Protein AF-A0A2H3D8P5-F1 (afdb_monomer_lite)

Structure (mmCIF, N/CA/C/O backbone):
data_AF-A0A2H3D8P5-F1
#
_entry.id   AF-A0A2H3D8P5-F1
#
loop_
_atom_site.group_PDB
_atom_site.id
_atom_site.type_symbol
_atom_site.label_atom_id
_atom_site.label_alt_id
_atom_site.label_comp_id
_atom_site.label_asym_id
_atom_site.label_entity_id
_atom_site.label_seq_id
_atom_site.pdbx_PDB_ins_code
_atom_site.Cartn_x
_atom_site.Cartn_y
_atom_site.Cartn_z
_atom_site.occupancy
_atom_site.B_iso_or_equiv
_atom_site.auth_seq_id
_atom_site.auth_comp_id
_atom_site.auth_asym_id
_atom_site.auth_atom_id
_atom_site.pdbx_PDB_model_num
ATOM 1 N N . MET A 1 1 ? -0.373 -0.399 -12.890 1.00 48.41 1 MET A N 1
ATOM 2 C CA . MET A 1 1 ? -1.320 0.554 -12.278 1.00 48.41 1 MET A CA 1
ATOM 3 C C . MET A 1 1 ? -0.777 1.954 -12.467 1.00 48.41 1 MET A C 1
ATOM 5 O O . MET A 1 1 ? 0.348 2.208 -12.049 1.00 48.41 1 MET A O 1
ATOM 9 N N . LYS A 1 2 ? -1.511 2.825 -13.168 1.00 44.84 2 LYS A N 1
ATOM 10 C CA . LYS A 1 2 ? -1.165 4.251 -13.242 1.00 44.84 2 LYS A CA 1
ATOM 11 C C . LYS A 1 2 ? -1.476 4.879 -11.879 1.00 44.84 2 LYS A C 1
ATOM 13 O O . LYS A 1 2 ? -2.437 4.466 -11.240 1.00 44.84 2 LYS A O 1
ATOM 18 N N . ALA A 1 3 ? -0.677 5.849 -11.435 1.00 47.97 3 ALA A N 1
ATOM 19 C CA . ALA A 1 3 ? -0.845 6.512 -10.133 1.00 47.97 3 ALA A CA 1
ATOM 20 C C . ALA A 1 3 ? -2.276 7.046 -9.903 1.00 47.97 3 ALA A C 1
ATOM 22 O O . ALA A 1 3 ? -2.767 7.066 -8.779 1.00 47.97 3 ALA A O 1
ATOM 23 N N . THR A 1 4 ? -2.969 7.393 -10.989 1.00 56.59 4 THR A N 1
ATOM 24 C CA . THR A 1 4 ? -4.361 7.838 -11.002 1.00 56.59 4 THR A CA 1
ATOM 25 C C . THR A 1 4 ? -5.338 6.777 -10.488 1.00 56.59 4 THR A C 1
ATOM 27 O O . THR A 1 4 ? -6.177 7.108 -9.659 1.00 56.59 4 THR A O 1
ATOM 30 N N . ASP A 1 5 ? -5.195 5.506 -10.885 1.00 58.12 5 ASP A N 1
ATOM 31 C CA . ASP A 1 5 ? -6.064 4.419 -10.394 1.00 58.12 5 ASP A CA 1
ATOM 32 C C . ASP A 1 5 ? -5.890 4.212 -8.886 1.00 58.12 5 ASP A C 1
ATOM 34 O O . ASP A 1 5 ? -6.866 4.070 -8.154 1.00 58.12 5 ASP A O 1
ATOM 38 N N . ALA A 1 6 ? -4.645 4.253 -8.398 1.00 58.94 6 ALA A N 1
ATOM 39 C CA . ALA A 1 6 ? -4.356 4.093 -6.974 1.00 58.94 6 ALA A CA 1
ATOM 40 C C . ALA A 1 6 ? -5.011 5.203 -6.126 1.00 58.94 6 ALA A C 1
ATOM 42 O O . ALA A 1 6 ? -5.586 4.914 -5.078 1.00 58.94 6 ALA A O 1
ATOM 43 N N . MET A 1 7 ? -5.004 6.453 -6.605 1.00 59.56 7 MET A N 1
ATOM 44 C CA . MET A 1 7 ? -5.678 7.579 -5.941 1.00 59.56 7 MET A CA 1
ATOM 45 C C . MET A 1 7 ? -7.206 7.430 -5.896 1.00 59.56 7 MET A C 1
ATOM 47 O O . MET A 1 7 ? -7.815 7.748 -4.873 1.00 59.56 7 MET A O 1
ATOM 51 N N . PHE A 1 8 ? -7.840 6.934 -6.965 1.00 60.75 8 PHE A N 1
ATOM 52 C CA . PHE A 1 8 ? -9.291 6.710 -6.975 1.00 60.75 8 PHE A CA 1
ATOM 53 C C . PHE A 1 8 ? -9.712 5.605 -5.997 1.00 60.75 8 PHE A C 1
ATOM 55 O O . PHE A 1 8 ? -10.698 5.773 -5.277 1.00 60.75 8 PHE A O 1
ATOM 62 N N . HIS A 1 9 ? -8.945 4.515 -5.913 1.00 64.44 9 HIS A N 1
ATOM 63 C CA . HIS A 1 9 ? -9.226 3.430 -4.970 1.00 64.44 9 HIS A CA 1
ATOM 64 C C . HIS A 1 9 ? -9.052 3.860 -3.508 1.00 64.44 9 HIS A C 1
ATOM 66 O O . HIS A 1 9 ? -9.889 3.510 -2.680 1.00 64.44 9 HIS A O 1
ATOM 72 N N . LEU A 1 10 ? -8.041 4.674 -3.189 1.00 66.25 10 LEU A N 1
ATOM 73 C CA . LEU A 1 10 ? -7.848 5.196 -1.829 1.00 66.25 10 LEU A CA 1
ATOM 74 C C . LEU A 1 10 ? -8.982 6.137 -1.393 1.00 66.25 10 LEU A C 1
ATOM 76 O O . LEU A 1 10 ? -9.438 6.059 -0.257 1.00 66.25 10 LEU A O 1
ATOM 80 N N . ASN A 1 11 ? -9.491 6.978 -2.298 1.00 71.12 11 ASN A N 1
ATOM 81 C CA . ASN A 1 11 ? -10.616 7.873 -2.004 1.00 71.12 11 ASN A CA 1
ATOM 82 C C . ASN A 1 11 ? -11.932 7.095 -1.791 1.00 71.12 11 ASN A C 1
ATOM 84 O O . ASN A 1 11 ? -12.714 7.409 -0.895 1.00 71.12 11 ASN A O 1
ATOM 88 N N . ALA A 1 12 ? -12.159 6.036 -2.574 1.00 73.44 12 ALA A N 1
ATOM 89 C CA . ALA A 1 12 ? -13.298 5.143 -2.370 1.00 73.44 12 ALA A CA 1
ATOM 90 C C . ALA A 1 12 ? -13.216 4.405 -1.022 1.00 73.44 12 ALA A C 1
ATOM 92 O O . ALA A 1 12 ? -14.215 4.331 -0.308 1.00 73.44 12 ALA A O 1
ATOM 93 N N . VAL A 1 13 ? -12.027 3.920 -0.642 1.00 73.00 13 VAL A N 1
ATOM 94 C CA . VAL A 1 13 ? -11.794 3.287 0.667 1.00 73.00 13 VAL A CA 1
ATOM 95 C C . VAL A 1 13 ? -12.039 4.280 1.802 1.00 73.00 13 VAL A C 1
ATOM 97 O O . VAL A 1 13 ? -12.785 3.950 2.714 1.00 73.00 13 VAL A O 1
ATOM 100 N N . ALA A 1 14 ? -11.512 5.506 1.711 1.00 74.56 14 ALA A N 1
ATOM 101 C CA . ALA A 1 14 ? -11.700 6.538 2.734 1.00 74.56 14 ALA A CA 1
ATOM 102 C C . ALA A 1 14 ? -13.182 6.865 2.989 1.00 74.56 14 ALA A C 1
ATOM 104 O O . ALA A 1 14 ? -13.591 7.030 4.131 1.00 74.56 14 ALA A O 1
ATOM 105 N N . ARG A 1 15 ? -14.008 6.897 1.935 1.00 78.00 15 ARG A N 1
ATOM 106 C CA . ARG A 1 15 ? -15.463 7.114 2.048 1.00 78.00 15 ARG A CA 1
ATOM 107 C C . ARG A 1 15 ? -16.243 5.905 2.567 1.00 78.00 15 ARG A C 1
ATOM 109 O O . ARG A 1 15 ? -17.418 6.046 2.880 1.00 78.00 15 ARG A O 1
ATOM 116 N N . SER A 1 16 ? -15.613 4.734 2.608 1.00 78.69 16 SER A N 1
ATOM 117 C CA . SER A 1 16 ? -16.226 3.481 3.058 1.00 78.69 16 SER A CA 1
ATOM 118 C C . SER A 1 16 ? -15.896 3.153 4.517 1.00 78.69 16 SER A C 1
ATOM 120 O O . SER A 1 16 ? -16.340 2.120 5.014 1.00 78.69 16 SER A O 1
ATOM 122 N N . ILE A 1 17 ? -15.096 3.988 5.193 1.00 86.56 17 ILE A N 1
ATOM 123 C CA . ILE A 1 17 ? -14.746 3.794 6.601 1.00 86.56 17 ILE A CA 1
ATOM 124 C C . ILE A 1 17 ? -15.996 4.084 7.444 1.00 86.56 17 ILE A C 1
ATOM 126 O O . ILE A 1 17 ? -16.545 5.181 7.340 1.00 86.56 17 ILE A O 1
ATOM 130 N N . PRO A 1 18 ? -16.474 3.125 8.254 1.00 88.19 18 PRO A N 1
ATOM 131 C CA . PRO A 1 18 ? -17.619 3.358 9.120 1.00 88.19 18 PRO A CA 1
ATOM 132 C C . PRO A 1 18 ? -17.275 4.386 10.205 1.00 88.19 18 PRO A C 1
ATOM 134 O O . PRO A 1 18 ? -16.208 4.318 10.817 1.00 88.19 18 PRO A O 1
ATOM 137 N N . GLU A 1 19 ? -18.190 5.321 10.458 1.00 89.44 19 GLU A N 1
ATOM 138 C CA . GLU A 1 19 ? -18.088 6.269 11.575 1.00 89.44 19 GLU A CA 1
ATOM 139 C C . GLU A 1 19 ? -18.218 5.537 12.923 1.00 89.44 19 GLU A C 1
ATOM 141 O O . GLU A 1 19 ? -18.995 4.579 13.027 1.00 89.44 19 GLU A O 1
ATOM 146 N N . PRO A 1 20 ? -17.496 5.976 13.969 1.00 89.12 20 PRO A N 1
ATOM 147 C CA . PRO A 1 20 ? -17.549 5.335 15.273 1.00 89.12 20 PRO A CA 1
ATOM 148 C C . PRO A 1 20 ? -18.915 5.564 15.923 1.00 89.12 20 PRO A C 1
ATOM 150 O O . PRO A 1 20 ? -19.379 6.700 16.063 1.00 89.12 20 PRO A O 1
ATOM 153 N N . VAL A 1 21 ? -19.556 4.485 16.376 1.00 87.06 21 VAL A N 1
ATOM 154 C CA . VAL A 1 21 ? -20.814 4.586 17.126 1.00 87.06 21 VAL A CA 1
ATOM 155 C C . VAL A 1 21 ? -20.473 4.621 18.605 1.00 87.06 21 VAL A C 1
ATOM 157 O O . VAL A 1 21 ? -20.227 3.588 19.228 1.00 87.06 21 VAL A O 1
ATOM 160 N N . LEU A 1 22 ? -20.432 5.835 19.151 1.00 84.81 22 LEU A N 1
ATOM 161 C CA . LEU A 1 22 ? -20.081 6.084 20.543 1.00 84.81 22 LEU A CA 1
ATOM 162 C C . LEU A 1 22 ? -21.310 6.009 21.464 1.00 84.81 22 LEU A C 1
ATOM 164 O O . LEU A 1 22 ? -22.416 6.379 21.052 1.00 84.81 22 LEU A O 1
ATOM 168 N N . PRO A 1 23 ? -21.128 5.602 22.734 1.00 80.81 23 PRO A N 1
ATOM 169 C CA . PRO A 1 23 ? -22.198 5.648 23.715 1.00 80.81 23 PRO A CA 1
ATOM 170 C C . PRO A 1 23 ? -22.741 7.077 23.894 1.00 80.81 23 PRO A C 1
ATOM 172 O O . PRO A 1 23 ? -21.981 8.047 23.805 1.00 80.81 23 PRO A O 1
ATOM 175 N N . PRO A 1 24 ? -24.039 7.242 24.210 1.00 81.75 24 PRO A N 1
ATOM 176 C CA . PRO A 1 24 ? -24.637 8.557 24.411 1.00 81.75 24 PRO A CA 1
ATOM 177 C C . PRO A 1 24 ? -23.926 9.368 25.503 1.00 81.75 24 PRO A C 1
ATOM 179 O O . PRO A 1 24 ? -23.594 8.839 26.563 1.00 81.75 24 PRO A O 1
ATOM 182 N N . ASN A 1 25 ? -23.815 10.688 25.328 1.00 78.00 25 ASN A N 1
ATOM 183 C CA . ASN A 1 25 ? -23.184 11.581 26.317 1.00 78.00 25 ASN A CA 1
ATOM 184 C C . ASN A 1 25 ? -23.811 11.502 27.724 1.00 78.00 25 ASN A C 1
ATOM 186 O O . ASN A 1 25 ? -23.123 11.687 28.729 1.00 78.00 25 ASN A O 1
ATOM 190 N N . ALA A 1 26 ? -25.106 11.185 27.816 1.00 72.06 26 ALA A N 1
ATOM 191 C CA . ALA A 1 26 ? -25.784 10.955 29.092 1.00 72.06 26 ALA A CA 1
ATOM 192 C C . ALA A 1 26 ? -25.186 9.765 29.870 1.00 72.06 26 ALA A C 1
ATOM 194 O O . ALA A 1 26 ? -25.101 9.799 31.098 1.00 72.06 26 ALA A O 1
ATOM 195 N N . LEU A 1 27 ? -24.723 8.735 29.158 1.00 76.62 27 LEU A N 1
ATOM 196 C CA . LEU A 1 27 ? -24.066 7.566 29.730 1.00 76.62 27 LEU A CA 1
ATOM 197 C C . LEU A 1 27 ? -22.694 7.945 30.314 1.00 76.62 27 LEU A C 1
ATOM 199 O O . LEU A 1 27 ? -22.373 7.528 31.423 1.00 76.62 27 LEU A O 1
ATOM 203 N N . ASN A 1 28 ? -21.952 8.840 29.650 1.00 79.94 28 ASN A N 1
ATOM 204 C CA . ASN A 1 28 ? -20.668 9.362 30.143 1.00 79.94 28 ASN A CA 1
ATOM 205 C C . ASN A 1 28 ? -20.818 10.155 31.453 1.00 79.94 28 ASN A C 1
ATOM 207 O O . ASN A 1 28 ? -20.026 9.988 32.381 1.00 79.94 28 ASN A O 1
ATOM 211 N N . SER A 1 29 ? -21.870 10.972 31.570 1.00 79.12 29 SER A N 1
ATOM 212 C CA . SER A 1 29 ? -22.187 11.681 32.820 1.00 79.12 29 SER A CA 1
ATOM 213 C C . SER A 1 29 ? -22.504 10.707 33.966 1.00 79.12 29 SER A C 1
ATOM 215 O O . SER A 1 29 ? -22.001 10.863 35.081 1.00 79.12 29 SER A O 1
ATOM 217 N N . GLN A 1 30 ? -23.266 9.646 33.681 1.00 82.62 30 GLN A N 1
ATOM 218 C CA . GLN A 1 30 ? -23.605 8.613 34.664 1.00 82.62 30 GLN A CA 1
ATOM 219 C C . GLN A 1 30 ? -22.392 7.779 35.097 1.00 82.62 30 GLN A C 1
ATOM 221 O O . GLN A 1 30 ? -22.281 7.465 36.285 1.00 82.62 30 GLN A O 1
ATOM 226 N N . ILE A 1 31 ? -21.482 7.456 34.169 1.00 86.06 31 ILE A N 1
ATOM 227 C CA . ILE A 1 31 ? -20.199 6.799 34.462 1.00 86.06 31 ILE A CA 1
ATOM 228 C C . ILE A 1 31 ? -19.352 7.691 35.367 1.00 86.06 31 ILE A C 1
ATOM 230 O O . ILE A 1 31 ? -18.828 7.218 36.372 1.00 86.06 31 ILE A O 1
ATOM 234 N N . SER A 1 32 ? -19.276 8.996 35.087 1.00 87.44 32 SER A N 1
ATOM 235 C CA . SER A 1 32 ? -18.530 9.920 35.946 1.00 87.44 32 SER A CA 1
ATOM 236 C C . SER A 1 32 ? -19.060 9.943 37.383 1.00 87.44 32 SER A C 1
ATOM 238 O O . SER A 1 32 ? -18.261 10.062 38.309 1.00 87.44 32 SER A O 1
ATOM 240 N N . GLY A 1 33 ? -20.378 9.838 37.584 1.00 88.12 33 GLY A N 1
ATOM 241 C CA . GLY A 1 33 ? -20.978 9.762 38.920 1.00 88.12 33 GLY A CA 1
ATOM 242 C C . GLY A 1 33 ? -20.619 8.477 39.673 1.00 88.12 33 GLY A C 1
ATOM 243 O O . GLY A 1 33 ? -20.388 8.531 40.879 1.00 88.12 33 GLY A O 1
ATOM 244 N N . ILE A 1 34 ? -20.517 7.346 38.962 1.00 90.12 34 ILE A N 1
ATOM 245 C CA . ILE A 1 34 ? -20.037 6.071 39.525 1.00 90.12 34 ILE A CA 1
ATOM 246 C C . ILE A 1 34 ? -18.557 6.191 39.905 1.00 90.12 34 ILE A C 1
ATOM 248 O O . ILE A 1 34 ? -18.189 5.903 41.039 1.00 90.12 34 ILE A O 1
ATOM 252 N N . LEU A 1 35 ? -17.710 6.659 38.980 1.00 90.06 35 LEU A N 1
ATOM 253 C CA . LEU A 1 35 ? -16.258 6.760 39.185 1.00 90.06 35 LEU A CA 1
ATOM 254 C C . LEU A 1 35 ? -15.884 7.708 40.331 1.00 90.06 35 LEU A C 1
ATOM 256 O O . LEU A 1 35 ? -14.894 7.488 41.020 1.00 90.06 35 LEU A O 1
ATOM 260 N N . ARG A 1 36 ? -16.684 8.758 40.551 1.00 93.56 36 ARG A N 1
ATOM 261 C CA . ARG A 1 36 ? -16.515 9.706 41.665 1.00 93.56 36 ARG A CA 1
ATOM 262 C C . ARG A 1 36 ? -17.200 9.261 42.959 1.00 93.56 36 ARG A C 1
ATOM 264 O O . ARG A 1 36 ? -17.248 10.046 43.901 1.00 93.56 36 ARG A O 1
ATOM 271 N N . ALA A 1 37 ? -17.777 8.057 42.991 1.00 89.62 37 ALA A N 1
ATOM 272 C CA . ALA A 1 37 ? -18.567 7.534 44.106 1.00 89.62 37 ALA A CA 1
ATOM 273 C C . ALA A 1 37 ? -19.694 8.483 44.571 1.00 89.62 37 ALA A C 1
ATOM 275 O O . ALA A 1 37 ? -20.112 8.461 45.725 1.00 89.62 37 ALA A O 1
ATOM 276 N N . THR A 1 38 ? -20.205 9.329 43.669 1.00 90.75 38 THR A N 1
ATOM 277 C CA . THR A 1 38 ? -21.301 10.271 43.959 1.00 90.75 38 THR A CA 1
ATOM 278 C C . THR A 1 38 ? -22.662 9.567 43.942 1.00 90.75 38 THR A C 1
ATOM 280 O O . THR A 1 38 ? -23.653 10.112 44.420 1.00 90.75 38 THR A O 1
ATOM 283 N N . ARG A 1 39 ? -22.717 8.340 43.408 1.00 88.38 39 ARG A N 1
ATOM 284 C CA . ARG A 1 39 ? -23.863 7.429 43.489 1.00 88.38 39 ARG A CA 1
ATOM 285 C C . ARG A 1 39 ? -23.393 5.972 43.626 1.00 88.38 39 ARG A C 1
ATOM 287 O O . ARG A 1 39 ? -22.292 5.666 43.164 1.00 88.38 39 ARG A O 1
ATOM 294 N N . PRO A 1 40 ? -24.211 5.073 44.200 1.00 87.50 40 PRO A N 1
ATOM 295 C CA . PRO A 1 40 ? -23.902 3.646 44.252 1.00 87.50 40 PRO A CA 1
ATOM 296 C C . PRO A 1 40 ? -23.897 3.003 42.856 1.00 87.50 40 PRO A C 1
ATOM 298 O O . PRO A 1 40 ? -24.617 3.440 41.954 1.00 87.50 40 PRO A O 1
ATOM 301 N N . PHE A 1 41 ? -23.080 1.958 42.702 1.00 89.31 41 PHE A N 1
ATOM 302 C CA . PHE A 1 41 ? -23.010 1.128 41.500 1.00 89.31 41 PHE A CA 1
ATOM 303 C C . PHE A 1 41 ? -24.106 0.061 41.532 1.00 89.31 41 PHE A C 1
ATOM 305 O O . PHE A 1 41 ? -24.194 -0.692 42.503 1.00 89.31 41 PHE A O 1
ATOM 312 N N . LEU A 1 42 ? -24.940 0.014 40.494 1.00 89.81 42 LEU A N 1
ATOM 313 C CA . LEU A 1 42 ? -26.077 -0.904 40.400 1.00 89.81 42 LEU A CA 1
ATOM 314 C C . LEU A 1 42 ? -25.802 -2.016 39.379 1.00 89.81 42 LEU A C 1
ATOM 316 O O . LEU A 1 42 ? -25.046 -1.819 38.429 1.00 89.81 42 LEU A O 1
ATOM 320 N N . ASP A 1 43 ? -26.477 -3.158 39.506 1.00 87.62 43 ASP A N 1
ATOM 321 C CA . ASP A 1 43 ? -26.330 -4.263 38.544 1.00 87.62 43 ASP A CA 1
ATOM 322 C C . ASP A 1 43 ? -26.761 -3.858 37.124 1.00 87.62 43 ASP A C 1
ATOM 324 O O . ASP A 1 43 ? -26.104 -4.201 36.146 1.00 87.62 43 ASP A O 1
ATOM 328 N N . THR A 1 44 ? -27.768 -2.990 36.994 1.00 87.50 44 THR A N 1
ATOM 329 C CA . THR A 1 44 ? -28.153 -2.412 35.695 1.00 87.50 44 THR A CA 1
ATOM 330 C C . THR A 1 44 ? -27.043 -1.553 35.075 1.00 87.50 44 THR A C 1
ATOM 332 O O . THR A 1 44 ? -26.940 -1.472 33.850 1.00 87.50 44 THR A O 1
ATOM 335 N N . ASP A 1 45 ? -26.195 -0.909 35.891 1.00 88.94 45 ASP A N 1
ATOM 336 C CA . ASP A 1 45 ? -25.032 -0.175 35.381 1.00 88.94 45 ASP A CA 1
ATOM 337 C C . ASP A 1 45 ? -23.983 -1.143 34.839 1.00 88.94 45 ASP A C 1
ATOM 339 O O . ASP A 1 45 ? -23.424 -0.893 33.772 1.00 88.94 45 ASP A O 1
ATOM 343 N N . ARG A 1 46 ? -23.748 -2.256 35.548 1.00 88.50 46 ARG A N 1
ATOM 344 C CA . ARG A 1 46 ? -22.831 -3.318 35.122 1.00 88.50 46 ARG A CA 1
ATOM 345 C C . ARG A 1 46 ? -23.229 -3.863 33.757 1.00 88.50 46 ARG A C 1
ATOM 347 O O . ARG A 1 46 ? -22.410 -3.811 32.844 1.00 88.50 46 ARG A O 1
ATOM 354 N N . ASP A 1 47 ? -24.465 -4.329 33.614 1.00 89.88 47 ASP A N 1
ATOM 355 C CA . ASP A 1 47 ? -24.933 -4.960 32.376 1.00 89.88 47 ASP A CA 1
ATOM 356 C C . ASP A 1 47 ? -24.848 -3.987 31.196 1.00 89.88 47 ASP A C 1
ATOM 358 O O . ASP A 1 47 ? -24.330 -4.319 30.129 1.00 89.88 47 ASP A O 1
ATOM 362 N N . ARG A 1 48 ? -25.266 -2.734 31.409 1.00 88.69 48 ARG A N 1
ATOM 363 C CA . ARG A 1 48 ? -25.218 -1.704 30.368 1.00 88.69 48 ARG A CA 1
ATOM 364 C C . ARG A 1 48 ? -23.785 -1.312 29.999 1.00 88.69 48 ARG A C 1
ATOM 366 O O . ARG A 1 48 ? -23.522 -1.033 28.832 1.00 88.69 48 ARG A O 1
ATOM 373 N N . ILE A 1 49 ? -22.858 -1.250 30.958 1.00 89.38 49 ILE A N 1
ATOM 374 C CA . ILE A 1 49 ? -21.439 -0.967 30.680 1.00 89.38 49 ILE A CA 1
ATOM 375 C C . ILE A 1 49 ? -20.818 -2.119 29.889 1.00 89.38 49 ILE A C 1
ATOM 377 O O . ILE A 1 49 ? -20.172 -1.852 28.880 1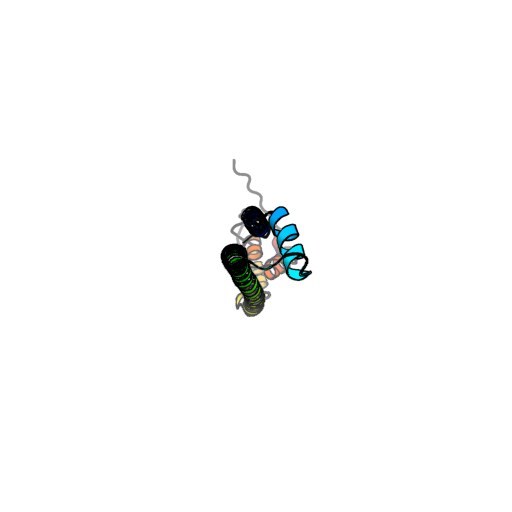.00 89.38 49 ILE A O 1
ATOM 381 N N . LEU A 1 50 ? -21.057 -3.370 30.294 1.00 91.12 50 LEU A N 1
ATOM 382 C CA . LEU A 1 50 ? -20.558 -4.548 29.578 1.00 91.12 50 LEU A CA 1
ATOM 383 C C . LEU A 1 50 ? -21.057 -4.581 28.132 1.00 91.12 50 LEU A C 1
ATOM 385 O O . LEU A 1 50 ? -20.254 -4.756 27.223 1.00 91.12 50 LEU A O 1
ATOM 389 N N . GLN A 1 51 ? -22.341 -4.295 27.907 1.00 90.12 51 GLN A N 1
ATOM 390 C CA . GLN A 1 51 ? -22.899 -4.216 26.558 1.00 90.12 51 GLN A CA 1
ATOM 391 C C . GLN A 1 51 ? -22.227 -3.127 25.702 1.00 90.12 51 GLN A C 1
ATOM 393 O O . GLN A 1 51 ? -21.967 -3.333 24.521 1.00 90.12 51 GLN A O 1
ATOM 398 N N . ASN A 1 52 ? -21.929 -1.955 26.277 1.00 90.75 52 ASN A N 1
ATOM 399 C CA . ASN A 1 52 ? -21.223 -0.900 25.540 1.00 90.75 52 ASN A CA 1
ATOM 400 C C . ASN A 1 52 ? -19.764 -1.278 25.249 1.00 90.75 52 ASN A C 1
ATOM 402 O O . ASN A 1 52 ? -19.265 -0.943 24.179 1.00 90.75 52 ASN A O 1
ATOM 406 N N . ILE A 1 53 ? -19.088 -1.963 26.178 1.00 92.19 53 ILE A N 1
ATOM 407 C CA . ILE A 1 53 ? -17.728 -2.473 25.960 1.00 92.19 53 ILE A CA 1
ATOM 408 C C . ILE A 1 53 ? -17.730 -3.467 24.798 1.00 92.19 53 ILE A C 1
ATOM 410 O O . ILE A 1 53 ? -16.945 -3.290 23.876 1.00 92.19 53 ILE A O 1
ATOM 414 N N . GLU A 1 54 ? -18.656 -4.426 24.785 1.00 93.56 54 GLU A N 1
ATOM 415 C CA . GLU A 1 54 ? -18.769 -5.424 23.714 1.00 93.56 54 GLU A CA 1
ATOM 416 C C . GLU A 1 54 ? -18.961 -4.768 22.334 1.00 93.56 54 GLU A C 1
ATOM 418 O O . GLU A 1 54 ? -18.279 -5.113 21.368 1.00 93.56 54 GLU A O 1
ATOM 423 N N . VAL A 1 55 ? -19.828 -3.753 22.242 1.00 92.00 55 VAL A N 1
ATOM 424 C CA . VAL A 1 55 ? -20.036 -2.993 20.996 1.00 92.00 55 VAL A CA 1
ATOM 425 C C . VAL A 1 55 ? -18.763 -2.258 20.557 1.00 92.00 55 VAL A C 1
ATOM 427 O O . VAL A 1 55 ? -18.444 -2.235 19.366 1.00 92.00 55 VAL A O 1
ATOM 430 N N . LEU A 1 56 ? -18.026 -1.654 21.492 1.00 93.50 56 LEU A N 1
ATOM 431 C CA . LEU A 1 56 ? -16.781 -0.940 21.190 1.00 93.50 56 LEU A CA 1
ATOM 432 C C . LEU A 1 56 ? -15.651 -1.897 20.786 1.00 93.50 56 LEU A C 1
ATOM 434 O O . LEU A 1 56 ? -14.914 -1.599 19.848 1.00 93.50 56 LEU A O 1
ATOM 438 N N . GLU A 1 57 ? -15.536 -3.056 21.434 1.00 95.62 57 GLU A N 1
ATOM 439 C CA . GLU A 1 57 ? -14.584 -4.110 21.063 1.00 95.62 57 GLU A CA 1
ATOM 440 C C . GLU A 1 57 ? -14.865 -4.642 19.655 1.00 95.62 57 GLU A C 1
ATOM 442 O O . GLU A 1 57 ? -13.944 -4.802 18.849 1.00 95.62 57 GLU A O 1
ATOM 447 N N . GLN A 1 58 ? -16.141 -4.839 19.315 1.00 94.00 58 GLN A N 1
ATOM 448 C CA . GLN A 1 58 ? -16.532 -5.242 17.968 1.00 94.00 58 GLN A CA 1
ATOM 449 C C . GLN A 1 58 ? -16.148 -4.183 16.923 1.00 94.00 58 GLN A C 1
ATOM 451 O O . GLN A 1 58 ? -15.650 -4.533 15.852 1.00 94.00 58 GLN A O 1
ATOM 456 N N . GLN A 1 59 ? -16.332 -2.893 17.226 1.00 94.69 59 GLN A N 1
ATOM 457 C CA . GLN A 1 59 ? -15.897 -1.808 16.338 1.00 94.69 59 GLN A CA 1
ATOM 458 C C . GLN A 1 59 ? -14.376 -1.773 16.170 1.00 94.69 59 GLN A C 1
ATOM 460 O O . GLN A 1 59 ? -13.899 -1.657 15.041 1.00 94.69 59 GLN A O 1
ATOM 465 N N . LEU A 1 60 ? -13.615 -1.912 17.260 1.00 95.00 60 LEU A N 1
ATOM 466 C CA . LEU A 1 60 ? -12.152 -1.970 17.207 1.00 95.00 60 LEU A CA 1
ATOM 467 C C . LEU A 1 60 ? -11.675 -3.103 16.299 1.00 95.00 60 LEU A C 1
ATOM 469 O O . LEU A 1 60 ? -10.859 -2.862 15.415 1.00 95.00 60 LEU A O 1
ATOM 473 N N . SER A 1 61 ? -12.270 -4.292 16.418 1.00 95.56 61 SER A N 1
ATOM 474 C CA . SER A 1 61 ? -11.944 -5.423 15.543 1.00 95.56 61 SER A CA 1
ATOM 475 C C . SER A 1 61 ? -12.166 -5.110 14.056 1.00 95.56 61 SER A C 1
ATOM 477 O O . SER A 1 61 ? -11.353 -5.500 13.212 1.00 95.56 61 SER A O 1
ATOM 479 N N . VAL A 1 62 ? -13.228 -4.370 13.717 1.00 93.06 62 VAL A N 1
ATOM 480 C CA . VAL A 1 62 ? -13.483 -3.928 12.335 1.00 93.06 62 VAL A CA 1
ATOM 481 C C . VAL A 1 62 ? -12.402 -2.955 11.860 1.00 93.06 62 VAL A C 1
ATOM 483 O O . VAL A 1 62 ? -11.888 -3.116 10.751 1.00 93.06 62 VAL A O 1
ATOM 486 N N . TYR A 1 63 ? -12.035 -1.966 12.677 1.00 93.69 63 TYR A N 1
ATOM 487 C CA . TYR A 1 63 ? -10.986 -1.008 12.320 1.00 93.69 63 TYR A CA 1
ATOM 488 C C . TYR A 1 63 ? -9.614 -1.674 12.184 1.00 93.69 63 TYR A C 1
ATOM 490 O O . TYR A 1 63 ? -8.918 -1.418 11.200 1.00 93.69 63 TYR A O 1
ATOM 498 N N . ASP A 1 64 ? -9.261 -2.582 13.090 1.00 95.69 64 ASP A N 1
ATOM 499 C CA . ASP A 1 64 ? -8.012 -3.344 13.031 1.00 95.69 64 ASP A CA 1
ATOM 500 C C . ASP A 1 64 ? -7.936 -4.190 11.752 1.00 95.69 64 ASP A C 1
ATOM 502 O O . ASP A 1 64 ? -6.908 -4.220 11.073 1.00 95.69 64 ASP A O 1
ATOM 506 N N . ALA A 1 65 ? -9.038 -4.834 11.355 1.00 92.19 65 ALA A N 1
ATOM 507 C CA . ALA A 1 65 ? -9.099 -5.582 10.101 1.00 92.19 65 ALA A CA 1
ATOM 508 C C . ALA A 1 65 ? -8.907 -4.680 8.866 1.00 92.19 65 ALA A C 1
ATOM 510 O O . ALA A 1 65 ? -8.248 -5.080 7.901 1.00 92.19 65 ALA A O 1
ATOM 511 N N . LEU A 1 66 ? -9.456 -3.459 8.886 1.00 91.19 66 LEU A N 1
ATOM 512 C CA . LEU A 1 66 ? -9.263 -2.482 7.810 1.00 91.19 66 LEU A CA 1
ATOM 513 C C . LEU A 1 66 ? -7.810 -2.005 7.727 1.00 91.19 66 LEU A C 1
ATOM 515 O O . LEU A 1 66 ? -7.263 -1.953 6.624 1.00 91.19 66 LEU A O 1
ATOM 519 N N . LEU A 1 67 ? -7.186 -1.697 8.867 1.00 91.31 67 LEU A N 1
ATOM 520 C CA . LEU A 1 67 ? -5.778 -1.300 8.937 1.00 91.31 67 LEU A CA 1
ATOM 521 C C . LEU A 1 67 ? -4.867 -2.407 8.400 1.00 91.31 67 LEU A C 1
ATOM 523 O O . LEU A 1 67 ? -4.111 -2.165 7.461 1.00 91.31 67 LEU A O 1
ATOM 527 N N . ASN A 1 68 ? -5.036 -3.640 8.885 1.00 91.94 68 ASN A N 1
ATOM 528 C CA . ASN A 1 68 ? -4.260 -4.793 8.422 1.00 91.94 68 ASN A CA 1
ATOM 529 C C . ASN A 1 68 ? -4.376 -4.992 6.905 1.00 91.94 68 ASN A C 1
ATOM 531 O O . ASN A 1 68 ? -3.381 -5.217 6.216 1.00 91.94 68 ASN A O 1
ATOM 535 N N . ARG A 1 69 ? -5.58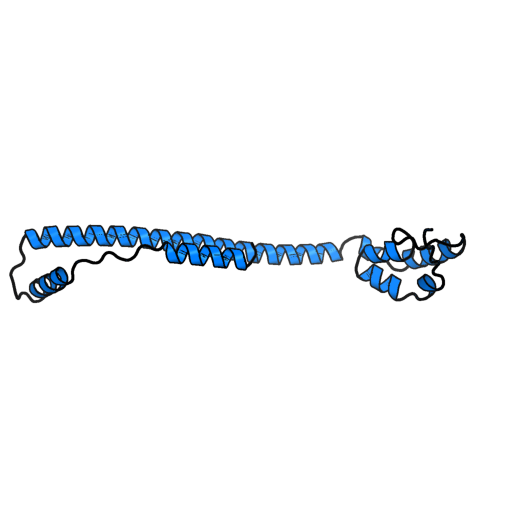4 -4.847 6.347 1.00 89.00 69 ARG A N 1
ATOM 536 C CA . ARG A 1 69 ? -5.797 -4.955 4.898 1.00 89.00 69 ARG A CA 1
ATOM 537 C C . ARG A 1 69 ? -5.066 -3.861 4.117 1.00 89.00 69 ARG A C 1
ATOM 539 O O . ARG A 1 69 ? -4.563 -4.126 3.023 1.00 89.00 69 ARG A O 1
ATOM 546 N N . ILE A 1 70 ? -5.049 -2.630 4.627 1.00 88.00 70 ILE A N 1
ATOM 547 C CA . ILE A 1 70 ? -4.327 -1.517 3.995 1.00 88.00 70 ILE A CA 1
ATOM 548 C C . ILE A 1 70 ? -2.820 -1.783 4.033 1.00 88.00 70 ILE A C 1
ATOM 550 O O . ILE A 1 70 ? -2.160 -1.627 3.002 1.00 88.00 70 ILE A O 1
ATOM 554 N N . ASP A 1 71 ? -2.302 -2.245 5.169 1.00 89.94 71 ASP A N 1
ATOM 555 C CA . ASP A 1 71 ? -0.885 -2.564 5.348 1.00 89.94 71 ASP A CA 1
ATOM 556 C C . ASP A 1 71 ? -0.431 -3.708 4.430 1.00 89.94 71 ASP A C 1
ATOM 558 O O . ASP A 1 71 ? 0.599 -3.610 3.763 1.00 89.94 71 ASP A O 1
ATOM 562 N N . GLU A 1 72 ? -1.232 -4.765 4.278 1.00 87.38 72 GLU A N 1
ATOM 563 C CA . GLU A 1 72 ? -0.929 -5.848 3.333 1.00 87.38 72 GLU A CA 1
ATOM 564 C C . GLU A 1 72 ? -0.824 -5.355 1.881 1.00 87.38 72 GLU A C 1
ATOM 566 O O . GLU A 1 72 ? 0.054 -5.781 1.116 1.00 87.38 72 GLU A O 1
ATOM 571 N N . VAL A 1 73 ? -1.728 -4.459 1.473 1.00 88.50 73 VAL A N 1
ATOM 572 C CA . VAL A 1 73 ? -1.730 -3.897 0.117 1.00 88.50 73 VAL A CA 1
ATOM 573 C C . VAL A 1 73 ? -0.548 -2.950 -0.081 1.00 88.50 73 VAL A C 1
ATOM 575 O O . VAL A 1 73 ? 0.094 -3.008 -1.135 1.00 88.50 73 VAL A O 1
ATOM 578 N N . SER A 1 74 ? -0.239 -2.101 0.901 1.00 87.06 74 SER A N 1
ATOM 579 C CA . SER A 1 74 ? 0.863 -1.137 0.813 1.00 87.06 74 SER A CA 1
ATOM 580 C C . SER A 1 74 ? 2.216 -1.849 0.698 1.00 87.06 74 SER A C 1
ATOM 582 O O . SER A 1 74 ? 2.961 -1.587 -0.252 1.00 87.06 74 SER A O 1
ATOM 584 N N . VAL A 1 75 ? 2.466 -2.849 1.549 1.00 92.19 75 VAL A N 1
ATOM 585 C CA . VAL A 1 75 ? 3.679 -3.682 1.518 1.00 92.19 75 VAL A CA 1
ATOM 586 C C . VAL A 1 75 ? 3.811 -4.411 0.179 1.00 92.19 75 VAL A C 1
ATOM 588 O O . VAL A 1 75 ? 4.879 -4.416 -0.441 1.00 92.19 75 VAL A O 1
ATOM 591 N N . ARG A 1 76 ? 2.719 -4.991 -0.339 1.00 91.69 76 ARG A N 1
ATOM 592 C CA . ARG A 1 76 ? 2.730 -5.654 -1.654 1.00 91.69 76 ARG A CA 1
ATOM 593 C C . ARG A 1 76 ? 3.109 -4.689 -2.779 1.00 91.69 76 ARG A C 1
ATOM 595 O O . ARG A 1 76 ? 3.861 -5.069 -3.681 1.00 91.69 76 ARG A O 1
ATOM 602 N N . LEU A 1 77 ? 2.573 -3.468 -2.762 1.00 89.62 77 LEU A N 1
ATOM 603 C CA . LEU A 1 77 ? 2.870 -2.456 -3.777 1.00 89.62 77 LEU A CA 1
ATOM 604 C C . LEU A 1 77 ? 4.338 -2.021 -3.733 1.00 89.62 77 LEU A C 1
ATOM 606 O O . LEU A 1 77 ? 4.962 -1.903 -4.792 1.00 89.62 77 LEU A O 1
ATOM 610 N N . GLU A 1 78 ? 4.902 -1.844 -2.540 1.00 92.81 78 GLU A N 1
ATOM 611 C CA . GLU A 1 78 ? 6.316 -1.510 -2.351 1.00 92.81 78 GLU A CA 1
ATOM 612 C C . GLU A 1 78 ? 7.230 -2.608 -2.916 1.00 92.81 78 GLU A C 1
ATOM 614 O O . GLU A 1 78 ? 8.082 -2.343 -3.772 1.00 92.81 78 GLU A O 1
ATOM 619 N N . ILE A 1 79 ? 6.973 -3.870 -2.553 1.00 95.75 79 ILE A N 1
ATOM 620 C CA . ILE A 1 79 ? 7.725 -5.025 -3.065 1.00 95.75 79 ILE A CA 1
ATOM 621 C C . ILE A 1 79 ? 7.633 -5.108 -4.596 1.00 95.75 79 ILE A C 1
ATOM 623 O O . ILE A 1 79 ? 8.637 -5.341 -5.279 1.00 95.75 79 ILE A O 1
ATOM 627 N N . GLN A 1 80 ? 6.446 -4.890 -5.167 1.00 94.44 80 GLN A N 1
ATOM 628 C CA . GLN A 1 80 ? 6.264 -4.914 -6.618 1.00 94.44 80 GLN A CA 1
ATOM 629 C C . GLN A 1 80 ? 7.028 -3.775 -7.310 1.00 94.44 80 GLN A C 1
ATOM 631 O O . GLN A 1 80 ? 7.592 -3.982 -8.389 1.00 94.44 80 GLN A O 1
ATOM 636 N N . SER A 1 81 ? 7.077 -2.590 -6.698 1.00 93.12 81 SER A N 1
ATOM 637 C CA . SER A 1 81 ? 7.875 -1.462 -7.186 1.00 93.12 81 SER A CA 1
ATOM 638 C C . SER A 1 81 ? 9.363 -1.818 -7.234 1.00 93.12 81 SER A C 1
ATOM 640 O O . SER A 1 81 ? 10.002 -1.679 -8.282 1.00 93.12 81 SER A O 1
ATOM 642 N N . HIS A 1 82 ? 9.893 -2.386 -6.146 1.00 96.75 82 HIS A N 1
ATOM 643 C CA . HIS A 1 82 ? 11.294 -2.807 -6.058 1.00 96.75 82 HIS A CA 1
ATOM 644 C C . HIS A 1 82 ? 11.621 -3.869 -7.112 1.00 96.75 82 HIS A C 1
ATOM 646 O O . HIS A 1 82 ? 12.603 -3.744 -7.849 1.00 96.75 82 HIS A O 1
ATOM 652 N N . ARG A 1 83 ? 10.749 -4.873 -7.267 1.00 97.56 83 ARG A N 1
ATOM 653 C CA . ARG A 1 83 ? 10.882 -5.901 -8.307 1.00 97.56 83 ARG A CA 1
ATOM 654 C C . ARG A 1 83 ? 10.936 -5.292 -9.708 1.00 97.56 83 ARG A C 1
ATOM 656 O O . ARG A 1 83 ? 11.787 -5.675 -10.509 1.00 97.56 83 ARG A O 1
ATOM 663 N N . ASN A 1 84 ? 10.044 -4.350 -10.011 1.00 95.88 84 ASN A N 1
ATOM 664 C CA . ASN A 1 84 ? 10.002 -3.695 -11.318 1.00 95.88 84 ASN A CA 1
ATOM 665 C C . ASN A 1 84 ? 11.282 -2.888 -11.587 1.00 95.88 84 ASN A C 1
ATOM 667 O O . ASN A 1 84 ? 11.794 -2.921 -12.708 1.00 95.88 84 ASN A O 1
ATOM 671 N N . ALA A 1 85 ? 11.816 -2.200 -10.574 1.00 96.06 85 ALA A N 1
ATOM 672 C CA . ALA A 1 85 ? 13.069 -1.458 -10.684 1.00 96.06 85 ALA A CA 1
ATOM 673 C C . ALA A 1 85 ? 14.250 -2.389 -11.000 1.00 96.06 85 ALA A C 1
ATOM 675 O O . ALA A 1 85 ? 14.980 -2.152 -11.964 1.00 96.06 85 ALA A O 1
ATOM 676 N N . VAL A 1 86 ? 14.381 -3.496 -10.261 1.00 97.44 86 VAL A N 1
ATOM 677 C CA . VAL A 1 86 ? 15.415 -4.514 -10.510 1.00 97.44 86 VAL A CA 1
ATOM 678 C C . VAL A 1 86 ? 15.269 -5.112 -11.910 1.00 97.44 86 VAL A C 1
ATOM 680 O O . VAL A 1 86 ? 16.245 -5.183 -12.657 1.00 97.44 86 VAL A O 1
ATOM 683 N N . HIS A 1 87 ? 14.050 -5.483 -12.310 1.00 97.06 87 HIS A N 1
ATOM 684 C CA . HIS A 1 87 ? 13.789 -6.045 -13.635 1.00 97.06 87 HIS A CA 1
ATOM 685 C C . HIS A 1 87 ? 14.144 -5.062 -14.760 1.00 97.06 87 HIS A C 1
ATOM 687 O O . HIS A 1 87 ? 14.738 -5.455 -15.764 1.00 97.06 87 HIS A O 1
ATOM 693 N N . LYS A 1 88 ? 13.828 -3.772 -14.593 1.00 94.38 88 LYS A N 1
ATOM 694 C CA . LYS A 1 88 ? 14.196 -2.720 -15.549 1.00 94.38 88 LYS A CA 1
ATOM 695 C C . LYS A 1 88 ? 15.714 -2.611 -15.698 1.00 94.38 88 LYS A C 1
ATOM 697 O O . LYS A 1 88 ? 16.205 -2.569 -16.826 1.00 94.38 88 LYS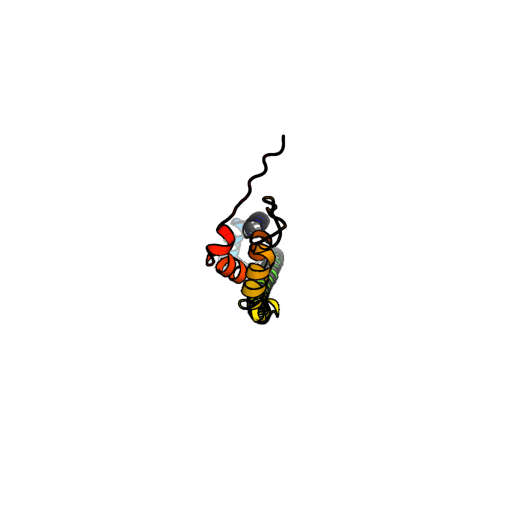 A O 1
ATOM 702 N N . SER A 1 89 ? 16.449 -2.610 -14.588 1.00 95.75 89 SER A N 1
ATOM 703 C CA . SER A 1 89 ? 17.915 -2.595 -14.606 1.00 95.75 89 SER A CA 1
ATOM 704 C C . SER A 1 89 ? 18.474 -3.838 -15.298 1.00 95.75 89 SER A C 1
ATOM 706 O O . SER A 1 89 ? 19.289 -3.720 -16.211 1.00 95.75 89 SER A O 1
ATOM 708 N N . MET A 1 90 ? 17.980 -5.028 -14.948 1.00 95.44 90 MET A N 1
ATOM 709 C CA . MET A 1 90 ? 18.394 -6.289 -15.570 1.00 95.44 90 MET A CA 1
ATOM 710 C C . MET A 1 90 ? 18.148 -6.298 -17.085 1.00 95.44 90 MET A C 1
ATOM 712 O O . MET A 1 90 ? 19.025 -6.704 -17.848 1.00 95.44 90 MET A O 1
ATOM 716 N N . ALA A 1 91 ? 16.990 -5.812 -17.536 1.00 91.06 91 ALA A N 1
ATOM 717 C CA . ALA A 1 91 ? 16.675 -5.692 -18.957 1.00 91.06 91 ALA A CA 1
ATOM 718 C C . ALA A 1 91 ? 17.624 -4.717 -19.673 1.00 91.06 91 ALA A C 1
ATOM 720 O O . ALA A 1 91 ? 18.063 -4.997 -20.791 1.00 91.06 91 ALA A O 1
ATOM 721 N N . ALA A 1 92 ? 17.990 -3.604 -19.028 1.00 88.62 92 ALA A N 1
ATOM 722 C CA . ALA A 1 9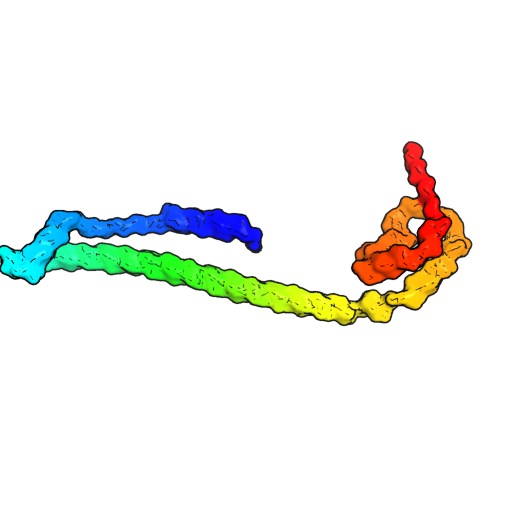2 ? 18.949 -2.648 -19.575 1.00 88.62 92 ALA A CA 1
ATOM 723 C C . ALA A 1 92 ? 20.340 -3.278 -19.752 1.00 88.62 92 ALA A C 1
ATOM 725 O O . ALA A 1 92 ? 20.892 -3.211 -20.852 1.00 88.62 92 ALA A O 1
ATOM 726 N N . TYR A 1 93 ? 20.866 -3.953 -18.724 1.00 89.88 93 TYR A N 1
ATOM 727 C CA . TYR A 1 93 ? 22.145 -4.671 -18.804 1.00 89.88 93 TYR A CA 1
ATOM 728 C C . TYR A 1 93 ? 22.104 -5.821 -19.817 1.00 89.88 93 TYR A C 1
ATOM 730 O O . TYR A 1 93 ? 23.010 -5.971 -20.626 1.00 89.88 93 TYR A O 1
ATOM 738 N N . SER A 1 94 ? 21.031 -6.606 -19.855 1.00 86.62 94 SER A N 1
ATOM 739 C CA . SER A 1 94 ? 20.899 -7.681 -20.850 1.00 86.62 94 SER A CA 1
ATOM 740 C C . SER A 1 94 ? 20.900 -7.117 -22.271 1.00 86.62 94 SER A C 1
ATOM 742 O O . SER A 1 94 ? 21.543 -7.654 -23.171 1.00 86.62 94 SER A O 1
ATOM 744 N N . SER A 1 95 ? 20.245 -5.970 -22.465 1.00 83.06 95 SER A N 1
ATOM 745 C CA . SER A 1 95 ? 20.223 -5.288 -23.754 1.00 83.06 95 SER A CA 1
ATOM 746 C C . SER A 1 95 ? 21.611 -4.801 -24.179 1.00 83.06 95 SER A C 1
ATOM 748 O O . SER A 1 95 ? 21.878 -4.795 -25.379 1.00 83.06 95 SER A O 1
ATOM 750 N N . THR A 1 96 ? 22.505 -4.406 -23.258 1.00 81.00 96 THR A N 1
ATOM 751 C CA . THR A 1 96 ? 23.888 -4.009 -23.611 1.00 81.00 96 THR A CA 1
ATOM 752 C C . THR A 1 96 ? 24.721 -5.176 -24.120 1.00 81.00 96 THR A C 1
ATOM 754 O O . THR A 1 96 ? 25.597 -4.973 -24.958 1.00 81.00 96 THR A O 1
ATOM 757 N N . LEU A 1 97 ? 24.406 -6.392 -23.683 1.00 81.88 97 LEU A N 1
ATOM 758 C CA . LEU A 1 97 ? 25.067 -7.617 -24.123 1.00 81.88 97 LEU A CA 1
ATOM 759 C C . LEU A 1 97 ? 24.461 -8.208 -25.403 1.00 81.88 97 LEU A C 1
ATOM 761 O O . LEU A 1 97 ? 24.999 -9.184 -25.927 1.00 81.88 97 LEU A O 1
ATOM 765 N N . ALA A 1 98 ? 23.373 -7.629 -25.924 1.00 76.06 98 ALA A N 1
ATOM 766 C CA . ALA A 1 98 ? 22.712 -8.128 -27.121 1.00 76.06 98 ALA A CA 1
ATOM 767 C C . ALA A 1 98 ? 23.690 -8.176 -28.318 1.00 76.06 98 ALA A C 1
ATOM 769 O O . ALA A 1 98 ? 24.342 -7.166 -28.610 1.00 76.06 98 ALA A O 1
ATOM 770 N N . PRO A 1 99 ? 23.761 -9.297 -29.065 1.00 68.50 99 PRO A N 1
ATOM 771 C CA . PRO A 1 99 ? 24.693 -9.470 -30.186 1.00 68.50 99 PRO A 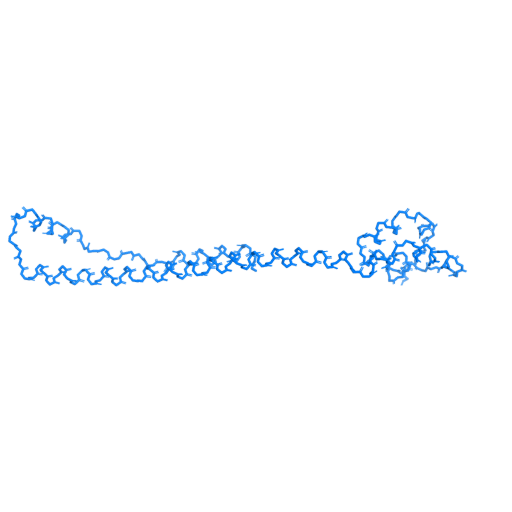CA 1
ATOM 772 C C . PRO A 1 99 ? 24.640 -8.350 -31.235 1.00 68.50 99 PRO A C 1
ATOM 774 O O . PRO A 1 99 ? 25.666 -7.975 -31.798 1.00 68.50 99 PRO A O 1
ATOM 777 N N . ILE A 1 100 ? 23.467 -7.741 -31.433 1.00 67.38 100 ILE A N 1
ATOM 778 C CA . ILE A 1 100 ? 23.250 -6.632 -32.374 1.00 67.38 100 ILE A CA 1
ATOM 779 C C . ILE A 1 100 ? 24.088 -5.376 -32.063 1.00 67.38 100 ILE A C 1
ATOM 781 O O . ILE A 1 100 ? 24.343 -4.568 -32.955 1.00 67.38 100 ILE A O 1
ATOM 785 N N . ARG A 1 101 ? 24.557 -5.222 -30.812 1.00 64.69 101 ARG A N 1
ATOM 786 C CA . ARG A 1 101 ? 25.479 -4.151 -30.387 1.00 64.69 101 ARG A CA 1
ATOM 787 C C . ARG A 1 101 ? 26.955 -4.496 -30.578 1.00 64.69 101 ARG A C 1
ATOM 789 O O . ARG A 1 101 ? 27.778 -3.591 -30.546 1.00 64.69 101 ARG A O 1
ATOM 796 N N . ARG A 1 102 ? 27.295 -5.772 -30.783 1.00 62.88 102 ARG A N 1
ATOM 797 C CA . ARG A 1 102 ? 28.666 -6.232 -31.084 1.00 62.88 102 ARG A CA 1
ATOM 798 C C . ARG A 1 102 ? 28.961 -6.278 -32.586 1.00 62.88 102 ARG A C 1
ATOM 800 O O . ARG A 1 102 ? 30.118 -6.317 -32.974 1.00 62.88 102 ARG A O 1
ATOM 807 N N . LEU A 1 103 ? 27.918 -6.249 -33.415 1.00 60.84 103 LEU A N 1
ATOM 808 C CA . LEU A 1 103 ? 27.999 -6.184 -34.873 1.00 60.84 103 LEU A CA 1
ATOM 809 C C . LEU A 1 103 ? 28.112 -4.792 -35.582 1.00 60.84 103 LEU A C 1
ATOM 811 O O . LEU A 1 103 ? 28.167 -4.826 -36.813 1.00 60.84 103 LEU A O 1
ATOM 815 N N . PRO A 1 104 ? 28.134 -3.578 -34.970 1.00 65.44 104 PRO A N 1
ATOM 816 C CA . PRO A 1 104 ? 27.864 -2.355 -35.737 1.00 65.44 104 PRO A CA 1
ATOM 817 C C . PRO A 1 104 ? 29.013 -1.336 -35.814 1.00 65.44 104 PRO A C 1
ATOM 819 O O . PRO A 1 104 ? 29.190 -0.488 -34.945 1.00 65.44 104 PRO A O 1
ATOM 822 N N . SER A 1 105 ? 29.712 -1.363 -36.944 1.00 56.31 105 SER A N 1
ATOM 823 C CA . SER A 1 105 ? 30.320 -0.202 -37.624 1.00 56.31 105 SER A CA 1
ATOM 824 C C . SER A 1 105 ? 30.846 -0.655 -38.989 1.00 56.31 105 SER A C 1
ATOM 826 O O . SER A 1 105 ? 30.554 -0.044 -40.018 1.00 56.31 105 SER A O 1
ATOM 828 N N . ASP A 1 106 ? 31.519 -1.806 -39.012 1.00 58.06 106 ASP A N 1
ATOM 829 C CA . ASP A 1 106 ? 32.148 -2.352 -40.216 1.00 58.06 106 ASP A CA 1
ATOM 830 C C . ASP A 1 106 ? 31.136 -2.958 -41.202 1.00 58.06 106 ASP A C 1
ATOM 832 O O . ASP A 1 106 ? 31.271 -2.763 -42.410 1.00 58.06 106 ASP A O 1
ATOM 836 N N . ILE A 1 107 ? 30.061 -3.591 -40.716 1.00 62.97 107 ILE A N 1
ATOM 837 C CA . ILE A 1 107 ? 28.999 -4.153 -41.577 1.00 62.97 107 ILE A CA 1
ATOM 838 C C . ILE A 1 107 ? 28.147 -3.043 -42.215 1.00 62.97 107 ILE A C 1
ATOM 840 O O . ILE A 1 107 ? 27.812 -3.124 -43.397 1.00 62.97 107 ILE A O 1
ATOM 844 N N . LEU A 1 108 ? 27.848 -1.969 -41.473 1.00 59.28 108 LEU A N 1
ATOM 845 C CA . LEU A 1 108 ? 27.117 -0.806 -41.999 1.00 59.28 108 LEU A CA 1
ATOM 846 C C . LEU A 1 108 ? 27.931 -0.082 -43.082 1.00 59.28 108 LEU A C 1
ATOM 848 O O . LEU A 1 108 ? 27.392 0.288 -44.126 1.00 59.28 108 LEU A O 1
ATOM 852 N N . ARG A 1 109 ? 29.250 0.042 -42.880 1.00 58.44 109 ARG A N 1
ATOM 853 C CA . ARG A 1 109 ? 30.180 0.574 -43.886 1.00 58.44 109 ARG A CA 1
ATOM 854 C C . ARG A 1 109 ? 30.236 -0.308 -45.139 1.00 58.44 109 ARG A C 1
ATOM 856 O O . ARG A 1 109 ? 30.289 0.225 -46.247 1.00 58.44 109 ARG A O 1
ATOM 863 N N . ALA A 1 110 ? 30.222 -1.633 -44.977 1.00 59.84 110 ALA A N 1
ATOM 864 C CA . ALA A 1 110 ? 30.266 -2.585 -46.088 1.00 59.84 110 ALA A CA 1
ATOM 865 C C . ALA A 1 110 ? 28.978 -2.566 -46.933 1.00 59.84 110 ALA A C 1
ATOM 867 O O . ALA A 1 110 ? 29.056 -2.475 -48.158 1.00 59.84 110 ALA A O 1
ATOM 868 N N . HIS A 1 111 ? 27.800 -2.554 -46.297 1.00 57.47 111 HIS A N 1
ATOM 869 C CA . HIS A 1 111 ? 26.512 -2.447 -46.999 1.00 57.47 111 HIS A CA 1
ATOM 870 C C . HIS A 1 111 ? 26.350 -1.108 -47.738 1.00 57.47 111 HIS A C 1
ATOM 872 O O . HIS A 1 111 ? 25.898 -1.087 -48.882 1.00 57.47 111 HIS A O 1
ATOM 878 N N . SER A 1 112 ? 26.773 0.005 -47.124 1.00 53.44 112 SER A N 1
ATOM 879 C CA . SER A 1 112 ? 26.702 1.347 -47.728 1.00 53.44 112 SER A CA 1
ATOM 880 C C . SER A 1 112 ? 27.492 1.459 -49.039 1.00 53.44 112 SER A C 1
ATOM 882 O O . SER A 1 112 ? 27.008 2.035 -50.015 1.00 53.44 112 SER A O 1
ATOM 884 N N . LYS A 1 113 ? 28.690 0.860 -49.093 1.00 54.66 113 LYS A N 1
ATOM 885 C CA . LYS A 1 113 ? 29.523 0.856 -50.305 1.00 54.66 113 LYS A CA 1
ATOM 886 C C . LYS A 1 113 ? 28.953 -0.033 -51.414 1.00 54.66 113 LYS A C 1
ATOM 888 O O . LYS A 1 113 ? 29.121 0.299 -52.581 1.00 54.66 113 LYS A O 1
ATOM 893 N N . SER A 1 114 ? 28.277 -1.129 -51.065 1.00 50.78 114 SER A N 1
ATOM 894 C CA . SER A 1 114 ? 27.762 -2.098 -52.042 1.00 50.78 114 SER A CA 1
ATOM 895 C C . SER A 1 114 ? 26.467 -1.645 -52.728 1.00 50.78 114 SER A C 1
ATOM 897 O O . SER A 1 114 ? 26.300 -1.888 -53.920 1.00 50.78 114 SER A O 1
ATOM 899 N N . ASN A 1 115 ? 25.566 -0.955 -52.020 1.00 49.28 115 ASN A N 1
ATOM 900 C CA . ASN A 1 115 ? 24.271 -0.534 -52.583 1.00 49.28 115 ASN A CA 1
ATOM 901 C C . ASN A 1 115 ? 24.350 0.720 -53.470 1.00 49.28 115 ASN A C 1
ATOM 903 O O . ASN A 1 115 ? 23.420 1.003 -54.217 1.00 49.28 115 ASN A O 1
ATOM 907 N N . SER A 1 116 ? 25.470 1.448 -53.456 1.00 48.50 116 SER A N 1
ATOM 908 C CA . SER A 1 116 ? 25.670 2.613 -54.335 1.00 48.50 116 SER A CA 1
ATOM 909 C C . SER A 1 116 ? 25.862 2.238 -55.817 1.00 48.50 116 SER A C 1
ATOM 911 O O . SER A 1 116 ? 25.929 3.125 -56.667 1.00 48.50 116 SER A O 1
ATOM 913 N N . ALA A 1 117 ? 25.962 0.942 -56.142 1.00 46.03 117 ALA A N 1
ATOM 914 C CA . ALA A 1 117 ? 26.220 0.451 -57.496 1.00 46.03 117 ALA A CA 1
ATOM 915 C C . ALA A 1 117 ? 24.955 0.093 -58.305 1.00 46.03 117 ALA A C 1
ATOM 917 O O . ALA A 1 117 ? 25.054 -0.055 -59.522 1.00 46.03 117 ALA A O 1
ATOM 918 N N . SER A 1 118 ? 23.771 -0.032 -57.689 1.00 48.78 118 SER A N 1
ATOM 919 C CA . SER A 1 118 ? 22.571 -0.536 -58.378 1.00 48.78 118 SER A CA 1
ATOM 920 C C . SER A 1 118 ? 21.388 0.439 -58.338 1.00 48.78 118 SER A C 1
ATOM 922 O O . SER A 1 118 ? 20.504 0.323 -57.499 1.00 48.78 118 SER A O 1
ATOM 924 N N . GLY A 1 119 ? 21.344 1.353 -59.312 1.00 54.69 119 GLY A N 1
ATOM 925 C CA . GLY A 1 119 ? 20.123 2.055 -59.732 1.00 54.69 119 GLY A CA 1
ATOM 926 C C . GLY A 1 119 ? 19.515 3.075 -58.748 1.00 54.69 119 GLY A C 1
ATOM 927 O O . GLY A 1 119 ? 19.947 3.201 -57.607 1.00 54.69 119 GLY A O 1
ATOM 928 N N . PRO A 1 120 ? 18.539 3.887 -59.200 1.00 53.66 120 PRO A N 1
ATOM 929 C CA . PRO A 1 120 ? 17.846 4.843 -58.340 1.00 53.66 120 PRO A CA 1
ATOM 930 C C . PRO A 1 120 ? 16.916 4.113 -57.357 1.00 53.66 120 PRO A C 1
ATOM 932 O O . PRO A 1 120 ? 15.839 3.662 -57.739 1.00 53.66 120 PRO A O 1
ATOM 935 N N . GLU A 1 121 ? 17.331 4.014 -56.093 1.00 55.97 121 GLU A N 1
ATOM 936 C CA . GLU A 1 121 ? 16.486 3.559 -54.983 1.00 55.97 121 GLU A CA 1
ATOM 937 C C . GLU A 1 121 ? 15.361 4.587 -54.768 1.00 55.97 121 GLU A C 1
ATOM 939 O O . GLU A 1 121 ? 15.605 5.754 -54.450 1.00 55.97 121 GLU A O 1
ATOM 944 N N . VAL A 1 122 ? 14.120 4.167 -55.015 1.00 58.91 122 VAL A N 1
ATOM 945 C CA . VAL A 1 122 ? 12.905 4.917 -54.671 1.00 58.91 122 VAL A CA 1
ATOM 946 C C . VAL A 1 122 ? 12.908 5.195 -53.169 1.00 58.91 122 VAL A C 1
ATOM 948 O O . VAL A 1 122 ? 13.370 4.351 -52.405 1.00 58.91 122 VAL A O 1
ATOM 951 N N . LEU A 1 123 ? 12.394 6.351 -52.731 1.00 60.50 123 LEU A N 1
ATOM 952 C CA . LEU A 1 123 ? 12.151 6.630 -51.314 1.00 60.50 123 LEU A CA 1
ATOM 953 C C . LEU A 1 123 ? 11.154 5.632 -50.713 1.00 60.50 123 LEU A C 1
ATOM 955 O O . LEU A 1 123 ? 9.952 5.875 -50.629 1.00 60.50 123 LEU A O 1
ATOM 959 N N . ASP A 1 124 ? 11.694 4.506 -50.279 1.00 63.38 124 ASP A N 1
ATOM 960 C CA . ASP A 1 124 ? 11.016 3.477 -49.525 1.00 63.38 124 ASP A CA 1
ATOM 961 C C . ASP A 1 124 ? 11.603 3.468 -48.111 1.00 63.38 124 ASP A C 1
ATOM 963 O O . ASP A 1 124 ? 12.747 3.069 -47.882 1.00 63.38 124 ASP A O 1
ATOM 967 N N . PHE A 1 125 ? 10.810 3.924 -47.140 1.00 67.25 125 PHE A N 1
ATOM 968 C CA . PHE A 1 125 ? 11.197 3.941 -45.727 1.00 67.25 125 PHE A CA 1
ATOM 969 C C . PHE A 1 125 ? 11.393 2.530 -45.143 1.00 67.25 125 PHE A C 1
ATOM 971 O O . PHE A 1 125 ? 11.954 2.387 -44.056 1.00 67.25 125 PHE A O 1
ATOM 978 N N . SER A 1 126 ? 10.963 1.483 -45.856 1.00 64.88 126 SER A N 1
ATOM 979 C CA . SER A 1 126 ? 11.226 0.086 -45.504 1.00 64.88 126 SER A CA 1
ATOM 980 C C . SER A 1 126 ? 12.587 -0.430 -45.999 1.00 64.88 126 SER A C 1
ATOM 982 O O . SER A 1 126 ? 12.976 -1.554 -45.656 1.00 64.88 126 SER A O 1
ATOM 984 N N . GLN A 1 127 ? 13.335 0.392 -46.747 1.00 65.19 127 GLN A N 1
ATOM 985 C CA . GLN A 1 127 ? 14.632 0.068 -47.346 1.00 65.19 127 GLN A CA 1
ATOM 986 C C . GLN A 1 127 ? 15.716 1.099 -46.996 1.00 65.19 127 GLN A C 1
ATOM 988 O O . GLN A 1 127 ? 15.487 2.088 -46.292 1.00 65.19 127 GLN A O 1
ATOM 993 N N . GLY A 1 128 ? 16.937 0.818 -47.454 1.00 70.00 128 GLY A N 1
ATOM 994 C CA . GLY A 1 128 ? 18.060 1.741 -47.364 1.00 70.00 128 GLY A CA 1
ATOM 995 C C . GLY A 1 128 ? 18.434 2.158 -45.927 1.00 70.00 128 GLY A C 1
ATOM 996 O O . GLY A 1 128 ? 18.276 1.381 -44.976 1.00 70.00 128 GLY A O 1
ATOM 997 N N . PRO A 1 129 ? 18.946 3.389 -45.741 1.00 71.94 129 PRO A N 1
ATOM 998 C CA . PRO A 1 129 ? 19.388 3.903 -44.440 1.00 71.94 129 PRO A CA 1
ATOM 999 C C . PRO A 1 129 ? 18.265 3.962 -43.389 1.00 71.94 129 PRO A C 1
ATOM 1001 O O . PRO A 1 129 ? 18.512 3.772 -42.196 1.00 71.94 129 PRO A O 1
ATOM 1004 N N . TRP A 1 130 ? 17.016 4.162 -43.822 1.00 76.19 130 TRP A N 1
ATOM 1005 C CA . TRP A 1 130 ? 15.849 4.286 -42.945 1.00 76.19 130 TRP A CA 1
ATOM 1006 C C . TRP A 1 130 ? 15.606 3.014 -42.137 1.00 76.19 130 TRP A C 1
ATOM 1008 O O . TRP A 1 130 ? 15.520 3.078 -40.909 1.00 76.19 130 TRP A O 1
ATOM 1018 N N . LYS A 1 131 ? 15.622 1.847 -42.791 1.00 75.94 131 LYS A N 1
ATOM 1019 C CA . LYS A 1 131 ? 15.461 0.538 -42.137 1.00 75.94 131 LYS A CA 1
ATOM 1020 C C . LYS A 1 131 ? 16.489 0.310 -41.025 1.00 75.94 131 LYS A C 1
ATOM 1022 O O . LYS A 1 131 ? 16.153 -0.185 -39.951 1.00 75.94 131 LYS A O 1
ATOM 1027 N N . LEU A 1 132 ? 17.735 0.717 -41.265 1.00 74.12 132 LEU A N 1
ATOM 1028 C CA . LEU A 1 132 ? 18.840 0.575 -40.313 1.00 74.12 132 LEU A CA 1
ATOM 1029 C C . LEU A 1 132 ? 18.645 1.478 -39.082 1.00 74.12 132 LEU A C 1
ATOM 1031 O O . LEU A 1 132 ? 18.952 1.073 -37.961 1.00 74.12 132 LEU A O 1
ATOM 1035 N N . SER A 1 133 ? 18.047 2.659 -39.261 1.00 76.81 133 SER A N 1
ATOM 1036 C CA . SER A 1 133 ? 17.756 3.608 -38.175 1.00 76.81 133 SER A CA 1
ATOM 1037 C C . SER A 1 133 ? 16.671 3.137 -37.185 1.00 76.81 133 SER A C 1
ATOM 1039 O O . SER A 1 133 ? 16.556 3.664 -36.070 1.00 76.81 133 SER A O 1
ATOM 1041 N N . HIS A 1 134 ? 15.886 2.122 -37.563 1.00 77.06 134 HIS A N 1
ATOM 1042 C CA . HIS A 1 134 ? 14.844 1.531 -36.720 1.00 77.06 134 HIS A CA 1
ATOM 1043 C C . HIS A 1 134 ? 15.346 0.386 -35.827 1.00 77.06 134 HIS A C 1
ATOM 1045 O O . HIS A 1 134 ? 14.619 -0.037 -34.932 1.00 77.06 134 HIS A O 1
ATOM 1051 N N . VAL A 1 135 ? 16.587 -0.084 -36.009 1.00 75.06 135 VAL A N 1
ATOM 1052 C CA . VAL A 1 135 ? 17.145 -1.227 -35.263 1.00 75.06 135 VAL A CA 1
ATOM 1053 C C . VAL A 1 135 ? 17.402 -0.891 -33.788 1.00 75.06 135 VAL A C 1
ATOM 1055 O O . VAL A 1 135 ? 16.912 -1.575 -32.893 1.00 75.06 135 VAL A O 1
ATOM 1058 N N . CYS A 1 136 ? 18.175 0.163 -33.509 1.00 76.31 136 CYS A N 1
ATOM 1059 C CA . CYS A 1 136 ? 18.360 0.721 -32.166 1.00 76.31 136 CYS A CA 1
ATOM 1060 C C . CYS A 1 136 ? 18.910 2.157 -32.239 1.00 76.31 136 CYS A C 1
ATOM 1062 O O . CYS A 1 136 ? 19.320 2.609 -33.307 1.00 76.31 136 CYS A O 1
ATOM 1064 N N . GLY A 1 137 ? 18.963 2.860 -31.100 1.00 79.25 137 GLY A N 1
ATOM 1065 C CA . GLY A 1 137 ? 19.484 4.234 -31.029 1.00 79.25 137 GLY A CA 1
ATOM 1066 C C . GLY A 1 137 ? 20.901 4.381 -31.597 1.00 79.25 137 GLY A C 1
ATOM 1067 O O . GLY A 1 137 ? 21.121 5.227 -32.449 1.00 79.25 137 GLY A O 1
ATOM 1068 N N . ALA A 1 138 ? 21.821 3.474 -31.250 1.00 79.00 138 ALA A N 1
ATOM 1069 C CA . ALA A 1 138 ? 23.194 3.519 -31.761 1.00 79.00 138 ALA A CA 1
ATOM 1070 C C . ALA A 1 138 ? 23.276 3.365 -33.293 1.00 79.00 138 ALA A C 1
ATOM 1072 O O . ALA A 1 138 ? 24.090 4.015 -33.940 1.00 79.00 138 ALA A O 1
ATOM 1073 N N . TRP A 1 139 ? 22.424 2.527 -33.898 1.00 79.00 139 TRP A N 1
ATOM 1074 C CA . TRP A 1 139 ? 22.380 2.379 -35.359 1.00 79.00 139 TRP A CA 1
ATOM 1075 C C . TRP A 1 139 ? 21.815 3.625 -36.032 1.00 79.00 139 TRP A C 1
ATOM 1077 O O . TRP A 1 139 ? 22.301 4.019 -37.088 1.00 79.00 139 TRP A O 1
ATOM 1087 N N . ARG A 1 140 ? 20.825 4.271 -35.407 1.00 84.75 140 ARG A N 1
ATOM 1088 C CA . ARG A 1 140 ? 20.308 5.565 -35.857 1.00 84.75 140 ARG A CA 1
ATOM 1089 C C . ARG A 1 140 ? 21.393 6.635 -35.828 1.00 84.75 140 ARG A C 1
ATOM 1091 O O . ARG A 1 140 ? 21.569 7.311 -36.833 1.00 84.75 140 ARG A O 1
ATOM 1098 N N . ASP A 1 141 ? 22.144 6.739 -34.735 1.00 84.00 141 ASP A N 1
ATOM 1099 C CA . ASP A 1 141 ? 23.226 7.720 -34.600 1.00 84.00 141 ASP A CA 1
ATOM 1100 C C . ASP A 1 141 ? 24.315 7.496 -35.663 1.00 84.00 141 ASP A C 1
ATOM 1102 O O . ASP A 1 141 ? 24.759 8.441 -36.317 1.00 84.00 141 ASP A O 1
ATOM 1106 N N . ILE A 1 142 ? 24.685 6.233 -35.920 1.00 78.38 142 ILE A N 1
ATOM 1107 C CA . ILE A 1 142 ? 25.611 5.880 -37.005 1.00 78.38 142 ILE A CA 1
ATOM 1108 C C . ILE A 1 142 ? 25.027 6.297 -38.358 1.00 78.38 142 ILE A C 1
ATOM 1110 O O . ILE A 1 142 ? 25.670 7.037 -39.086 1.00 78.38 142 ILE A O 1
ATOM 1114 N N . VAL A 1 143 ? 23.806 5.888 -38.696 1.00 80.19 143 VAL A N 1
ATOM 1115 C CA . VAL A 1 143 ? 23.176 6.220 -39.985 1.00 80.19 143 VAL A CA 1
ATOM 1116 C C . VAL A 1 143 ? 23.083 7.739 -40.212 1.00 80.19 143 VAL A C 1
ATOM 1118 O O . VAL A 1 143 ? 23.339 8.216 -41.318 1.00 80.19 143 VAL A O 1
ATOM 1121 N N . LEU A 1 144 ? 22.763 8.514 -39.174 1.00 82.56 144 LEU A N 1
ATOM 1122 C CA . LEU A 1 144 ? 22.683 9.975 -39.251 1.00 82.56 144 LEU A CA 1
ATOM 1123 C C . LEU A 1 144 ? 24.062 10.647 -39.370 1.00 82.56 144 LEU A C 1
ATOM 1125 O O . LEU A 1 144 ? 24.172 11.694 -40.000 1.00 82.56 144 LEU A O 1
ATOM 1129 N N . SER A 1 145 ? 25.119 10.046 -38.815 1.00 82.25 145 SER A N 1
ATOM 1130 C CA . SER A 1 145 ? 26.486 10.596 -38.862 1.00 82.25 145 SER A CA 1
ATOM 1131 C C . SER A 1 145 ? 27.239 10.357 -40.179 1.00 82.25 145 SER A C 1
ATOM 1133 O O . SER A 1 145 ? 28.361 10.841 -40.318 1.00 82.25 145 SER A O 1
ATOM 1135 N N . TYR A 1 146 ? 26.651 9.645 -41.150 1.00 79.25 146 TYR A N 1
ATOM 1136 C CA . TYR A 1 146 ? 27.257 9.361 -42.459 1.00 79.25 146 TYR A CA 1
ATOM 1137 C C . TYR A 1 146 ? 26.526 10.119 -43.582 1.00 79.25 146 TYR A C 1
ATOM 1139 O O . TYR A 1 146 ? 25.582 9.584 -44.170 1.00 79.25 146 TYR A O 1
ATOM 1147 N N . PRO A 1 147 ? 26.970 11.339 -43.952 1.00 78.00 147 PRO A N 1
ATOM 1148 C CA . PRO A 1 147 ? 26.343 12.145 -45.003 1.00 78.00 147 PRO A CA 1
ATOM 1149 C C . PRO A 1 147 ? 26.256 11.437 -46.359 1.00 78.00 147 PRO A C 1
ATOM 1151 O O . PRO A 1 147 ? 25.359 11.716 -47.149 1.00 78.00 147 PRO A O 1
ATOM 1154 N N . GLN A 1 148 ? 27.164 10.494 -46.637 1.00 74.62 148 GLN A N 1
ATOM 1155 C CA . GLN A 1 148 ? 27.194 9.752 -47.898 1.00 74.62 148 GLN A CA 1
ATOM 1156 C C . GLN A 1 148 ? 25.930 8.908 -48.108 1.00 74.62 148 GLN A C 1
ATOM 1158 O O . GLN A 1 148 ? 25.477 8.788 -49.245 1.00 74.62 148 GLN A O 1
ATOM 1163 N N . LEU A 1 149 ? 25.322 8.396 -47.030 1.00 72.62 149 LEU A N 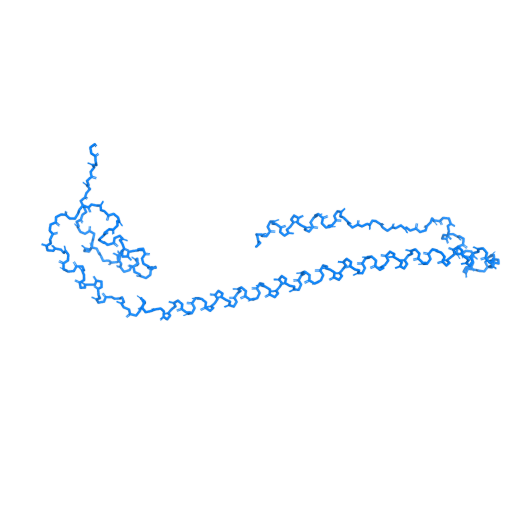1
ATOM 1164 C CA . LEU A 1 149 ? 24.053 7.654 -47.082 1.00 72.62 149 LEU A CA 1
ATOM 1165 C C . LEU A 1 149 ? 22.876 8.526 -47.536 1.00 72.62 149 LEU A C 1
ATOM 1167 O O . LEU A 1 149 ? 21.868 8.005 -47.999 1.00 72.62 149 LEU A O 1
ATOM 1171 N N . TRP A 1 150 ? 23.024 9.844 -47.421 1.00 79.12 150 TRP A N 1
ATOM 1172 C CA . TRP A 1 150 ? 22.002 10.844 -47.720 1.00 79.12 150 TRP A CA 1
ATOM 1173 C C . TRP A 1 150 ? 22.322 11.656 -48.979 1.00 79.12 150 TRP A C 1
ATOM 1175 O O . TRP A 1 150 ? 21.587 12.575 -49.327 1.00 79.12 150 TRP A O 1
ATOM 1185 N N . SER A 1 151 ? 23.415 11.325 -49.675 1.00 77.06 151 SER A N 1
ATOM 1186 C CA . SER A 1 151 ? 23.899 12.068 -50.847 1.00 77.06 151 SER A CA 1
ATOM 1187 C C . SER A 1 151 ? 22.952 12.012 -52.052 1.00 77.06 151 SER A C 1
ATOM 1189 O O . SER A 1 151 ? 23.017 12.875 -52.927 1.00 77.06 151 SER A O 1
ATOM 1191 N N . ARG A 1 152 ? 22.051 11.022 -52.098 1.00 72.94 152 ARG A N 1
ATOM 1192 C CA . ARG A 1 152 ? 21.045 10.870 -53.149 1.00 72.94 152 ARG A CA 1
ATOM 1193 C C . ARG A 1 152 ? 19.733 10.376 -52.555 1.00 72.94 152 ARG A C 1
ATOM 1195 O O . ARG A 1 152 ? 19.671 9.278 -52.016 1.00 72.94 152 ARG A O 1
ATOM 1202 N N . ILE A 1 153 ? 18.682 11.176 -52.702 1.00 73.69 153 ILE A N 1
ATOM 1203 C CA . ILE A 1 153 ? 17.326 10.854 -52.251 1.00 73.69 153 ILE A CA 1
ATOM 1204 C C . ILE A 1 153 ? 16.379 11.037 -53.440 1.00 73.69 153 ILE A C 1
ATOM 1206 O O . ILE A 1 153 ? 16.319 12.124 -54.014 1.00 73.69 153 ILE A O 1
ATOM 1210 N N . VAL A 1 154 ? 15.655 9.984 -53.831 1.00 73.56 154 VAL A N 1
ATOM 1211 C CA . VAL A 1 154 ? 14.721 10.023 -54.968 1.00 73.56 154 VAL A CA 1
ATOM 1212 C C . VAL A 1 154 ? 13.284 10.014 -54.459 1.00 73.56 154 VAL A C 1
ATOM 1214 O O . VAL A 1 154 ? 12.767 8.985 -54.030 1.00 73.56 154 VAL A O 1
ATOM 1217 N N . LEU A 1 155 ? 12.624 11.168 -54.532 1.00 72.50 155 LEU A N 1
ATOM 1218 C CA . LEU A 1 155 ? 11.197 11.315 -54.241 1.00 72.50 155 LEU A CA 1
ATOM 1219 C C . LEU A 1 155 ? 10.376 10.827 -55.435 1.00 72.50 155 LEU A C 1
ATOM 1221 O O . LEU A 1 155 ? 10.441 11.415 -56.513 1.00 72.50 155 LEU A O 1
ATOM 1225 N N . GLN A 1 156 ? 9.590 9.769 -55.240 1.00 67.44 156 GLN A N 1
ATOM 1226 C CA . GLN A 1 156 ? 8.519 9.412 -56.164 1.00 67.44 156 GLN A CA 1
ATOM 1227 C C . GLN A 1 156 ? 7.193 9.887 -55.582 1.00 67.44 156 GLN A C 1
ATOM 1229 O O . GLN A 1 156 ? 6.757 9.414 -54.536 1.00 67.44 156 GLN A O 1
ATOM 1234 N N . PHE A 1 157 ? 6.555 10.831 -56.266 1.00 65.00 157 PHE A N 1
ATOM 1235 C CA . PHE A 1 157 ? 5.174 11.195 -55.983 1.00 65.00 157 PHE A CA 1
ATOM 1236 C C . PHE A 1 157 ? 4.272 10.236 -56.762 1.00 65.00 157 PHE A C 1
ATOM 1238 O O . PHE A 1 157 ? 4.338 10.182 -57.992 1.00 65.00 157 PHE A O 1
ATOM 1245 N N . GLY A 1 158 ? 3.479 9.440 -56.041 1.00 68.94 158 GLY A N 1
ATOM 1246 C CA . GLY A 1 158 ? 2.422 8.630 -56.644 1.00 68.94 158 GLY A CA 1
ATOM 1247 C C . GLY A 1 158 ? 1.421 9.540 -57.355 1.00 68.94 158 GLY A C 1
ATOM 1248 O O . GLY A 1 158 ? 1.057 10.583 -56.812 1.00 68.94 158 GLY A O 1
ATOM 1249 N N . ARG A 1 159 ? 1.057 9.173 -58.586 1.00 48.19 159 ARG A N 1
ATOM 1250 C CA . ARG A 1 159 ? 0.077 9.890 -59.406 1.00 48.19 159 ARG A CA 1
ATOM 1251 C C . ARG A 1 159 ? -1.339 9.658 -58.887 1.00 48.19 159 ARG A C 1
ATOM 1253 O O . ARG A 1 159 ? -1.615 8.505 -58.488 1.00 48.19 159 ARG A O 1
#

Secondary structure (DSSP, 8-state):
--HHHHHHHHHHHHHTSPPP-PPPHHHHHHHHHHHTTSS---HHHHHHHHHHHHHHHHHHHHHHHHHHHHHHHHHHHHHHHHHHHHHHHHHHHHHHT-GGGTSTTHHHHHHHHHHTTSS--B--TTSHHHHHHTT-HHHHHHHHH-GGGGS--B-----

pLDDT: mean 78.35, std 14.17, range [44.84, 97.56]

Organism: Armillaria gallica (NCBI:txid47427)

Foldseek 3Di:
DPVVVVVVVVVVLVVVQDDDDADDVVLVVVVVCPVVVVDDDDVVNVVVVVVRVVSNVVSVVVVVVSVVVVVVVVVVVVVVVVVVVVVVVVVVVVVCVPVVVVPDDVVLVVVLVVVVPDDDDEPDCCDFLNVQLVPDVVSVVNSVPDCSSVVDYHYDDDD

Radius of gyration: 37.05 Å; chains: 1; bounding box: 60×22×104 Å

Sequence (159 aa):
MKATDAMFHLNAVARSIPEPVLPPNALNSQISGILRATRPFLDTDRDRILQNIEVLEQQLSVYDALLNRIDEVSVRLEIQSHRNAVHKSMAAYSSTLAPIRRLPSDILRAHSKSNSASGPEVLDFSQGPWKLSHVCGAWRDIVLSYPQLWSRIVLQFGR